Protein AF-A0AAD1RG62-F1 (afdb_monomer)

Foldseek 3Di:
DDDPDDPVVVVVVVVVVVVVVVVVVVVVVVVVLVVVLVVLVVVLVVLVVVCVVPPDPVSVVVNVVSVVVNVVSVVVVVVVVVVVVVVVCVVCVVPCDPVVVVVVVVVVVVPDDQFDAAPVGDTHRDQVVVVVSVLVVVCVVVVVVVPPPDDRDDPVNSVVVVVD

Secondary structure (DSSP, 8-state):
------HHHHHHHHHHHHHHHHHHHHHHHHHHHHHHHHHHHHHHHHHHHHHHHS--HHHHHHHHHHHHHHHHHHHHHHHHHHHHHHHHHHHHHTS--HHHHHHHHHHHHHH----EE-TTS-EE-SHHHHHHHHHHHHHHHTTGGG-TTSPPPPHHHHHHHH--

pLDDT: mean 85.13, std 12.53, range [36.56, 98.25]

Radius of gyration: 34.11 Å; Cα contacts (8 Å, |Δi|>4): 54; chains: 1; bounding box: 95×24×76 Å

Sequence (164 aa):
MSEEVSLRTQWAAHKTVVRGVLIQIGSRKKRKTDEETRRITHELTEVDKLNKSNPSTKLAKKVARLQRDLNALSLQTIERRMRALKSTYYTQGNRAGKLLANKLKAQRLQSKIPYIESPQASKLYNPTDIVNALASFYSNLYNLKNDSSVPQPTHAVIDEFLHQ

Organism: Pelobates cultripes (NCBI:txid61616)

Solvent-accessible surface area (backbone atoms only — not comparable to full-atom values): 9550 Å² total; per-residue (Å²): 135,80,80,84,72,53,68,68,56,53,53,50,51,52,53,50,52,54,50,50,53,52,50,51,54,51,49,54,53,49,52,54,53,51,52,50,50,51,51,48,53,51,52,38,55,53,49,50,53,49,30,71,78,53,77,41,75,68,45,53,53,49,47,55,47,44,52,50,56,51,49,51,55,50,47,55,51,50,54,51,51,52,51,51,50,52,52,50,46,60,75,44,60,86,43,96,31,71,68,55,54,50,49,52,50,50,51,52,58,71,70,50,78,81,59,50,76,46,96,86,74,47,77,37,69,52,68,69,60,44,50,53,52,49,52,53,50,51,35,60,75,68,52,48,85,80,42,91,85,62,86,71,88,48,71,68,60,54,52,53,68,74,71,112

Mean predicted aligned error: 13.22 Å

Structure (mmCIF, N/CA/C/O backbone):
data_AF-A0AAD1RG62-F1
#
_entry.id   AF-A0AAD1RG62-F1
#
loop_
_atom_site.group_PDB
_atom_site.id
_atom_site.type_symbol
_atom_site.label_atom_id
_atom_site.label_alt_id
_atom_site.label_comp_id
_atom_site.label_asym_id
_atom_site.label_entity_id
_atom_site.label_seq_id
_atom_site.pdbx_PDB_ins_code
_atom_site.Cartn_x
_atom_site.Cartn_y
_atom_site.Cartn_z
_atom_site.occupancy
_atom_site.B_iso_or_equiv
_atom_site.auth_seq_id
_atom_site.auth_comp_id
_atom_site.auth_asym_id
_atom_site.auth_atom_id
_atom_site.pdbx_PDB_model_num
ATOM 1 N N . MET A 1 1 ? -33.191 12.445 -43.394 1.00 36.56 1 MET A N 1
ATOM 2 C CA . MET A 1 1 ? -31.770 12.506 -43.792 1.00 36.56 1 MET A CA 1
ATOM 3 C C . MET A 1 1 ? -30.946 12.125 -42.581 1.00 36.56 1 MET A C 1
ATOM 5 O O . MET A 1 1 ? -30.795 12.945 -41.688 1.00 36.56 1 MET A O 1
ATOM 9 N N . SER A 1 2 ? -30.531 10.863 -42.487 1.00 48.25 2 SER A N 1
ATOM 10 C CA . SER A 1 2 ? -29.647 10.419 -41.408 1.00 48.25 2 SER A CA 1
ATOM 11 C C . SER A 1 2 ? -28.224 10.819 -41.773 1.00 48.25 2 SER A C 1
ATOM 13 O O . SER A 1 2 ? -27.715 10.372 -42.796 1.00 48.25 2 SER A O 1
ATOM 15 N N . GLU A 1 3 ? -27.605 11.683 -40.973 1.00 64.88 3 GLU A N 1
ATOM 16 C CA . GLU A 1 3 ? -26.164 11.933 -41.045 1.00 64.88 3 GLU A CA 1
ATOM 17 C C . GLU A 1 3 ? -25.430 10.614 -40.767 1.00 64.88 3 GLU A C 1
ATOM 19 O O . GLU A 1 3 ? -25.539 10.047 -39.677 1.00 64.88 3 GLU A O 1
ATOM 24 N N . GLU A 1 4 ? -24.709 10.090 -41.760 1.00 73.75 4 GLU A N 1
ATOM 25 C CA . GLU A 1 4 ? -23.869 8.906 -41.583 1.00 73.75 4 GLU A CA 1
ATOM 26 C C . GLU A 1 4 ? -22.692 9.242 -40.662 1.00 73.75 4 GLU A C 1
ATOM 28 O O . GLU A 1 4 ? -21.647 9.753 -41.063 1.00 73.75 4 GLU A O 1
ATOM 33 N N . VAL A 1 5 ? -22.861 8.950 -39.375 1.00 81.38 5 VAL A N 1
ATOM 34 C CA . VAL A 1 5 ? -21.791 9.084 -38.388 1.00 81.38 5 VAL A CA 1
ATOM 35 C C . VAL A 1 5 ? -20.739 8.003 -38.646 1.00 81.38 5 VAL A C 1
ATOM 37 O O . VAL A 1 5 ? -21.042 6.813 -38.574 1.00 81.38 5 VAL A O 1
ATOM 40 N N . SER A 1 6 ? -19.485 8.407 -38.878 1.00 90.06 6 SER A N 1
ATOM 41 C CA . SER A 1 6 ? -18.345 7.495 -39.073 1.00 90.06 6 SER A CA 1
ATOM 42 C C . SER A 1 6 ? -18.280 6.395 -38.001 1.00 90.06 6 SER A C 1
ATOM 44 O O . SER A 1 6 ? -18.404 6.675 -36.803 1.00 90.06 6 SER A O 1
ATOM 46 N N . LEU A 1 7 ? -17.988 5.149 -38.404 1.00 91.56 7 LEU A N 1
ATOM 47 C CA . LEU A 1 7 ? -17.845 4.002 -37.492 1.00 91.56 7 LEU A CA 1
ATOM 48 C C . LEU A 1 7 ? -16.860 4.271 -36.342 1.00 91.56 7 LEU A C 1
ATOM 50 O O . LEU A 1 7 ? -17.044 3.779 -35.228 1.00 91.56 7 LEU A O 1
ATOM 54 N N . ARG A 1 8 ? -15.825 5.088 -36.579 1.00 93.31 8 ARG A N 1
ATOM 55 C CA . ARG A 1 8 ? -14.867 5.498 -35.542 1.00 93.31 8 ARG A CA 1
ATOM 56 C C . ARG A 1 8 ? -15.556 6.258 -34.406 1.00 93.31 8 ARG A C 1
ATOM 58 O O . ARG A 1 8 ? -15.259 6.001 -33.238 1.00 93.31 8 ARG A O 1
ATOM 65 N N . THR A 1 9 ? -16.465 7.166 -34.744 1.00 93.12 9 THR A N 1
ATOM 66 C CA . THR A 1 9 ? -17.226 7.972 -33.785 1.00 93.12 9 THR A CA 1
ATOM 67 C C . THR A 1 9 ? -18.235 7.107 -33.040 1.00 93.12 9 THR A C 1
ATOM 69 O O . THR A 1 9 ? -18.305 7.187 -31.815 1.00 93.12 9 THR A O 1
ATOM 72 N N . GLN A 1 10 ? -18.928 6.201 -33.736 1.00 94.31 10 GLN A N 1
ATOM 73 C CA . GLN A 1 10 ? -19.842 5.243 -33.103 1.00 94.31 10 GLN A CA 1
ATOM 74 C C . GLN A 1 10 ? -19.109 4.337 -32.097 1.00 94.31 10 GLN A C 1
ATOM 76 O O . GLN A 1 10 ? -19.545 4.178 -30.956 1.00 94.31 10 GLN A O 1
ATOM 81 N N . TRP A 1 11 ? -17.938 3.809 -32.468 1.00 95.06 11 TRP A N 1
ATOM 82 C CA . TRP A 1 11 ? -17.108 2.990 -31.579 1.00 95.06 11 TRP A CA 1
ATOM 83 C C . TRP A 1 11 ? -16.574 3.774 -30.374 1.00 95.06 11 TRP A C 1
ATOM 85 O O . TRP A 1 11 ? -16.530 3.263 -29.251 1.00 95.06 11 TRP A O 1
ATOM 95 N N . ALA A 1 12 ? -16.161 5.027 -30.580 1.00 96.00 12 ALA A N 1
ATOM 9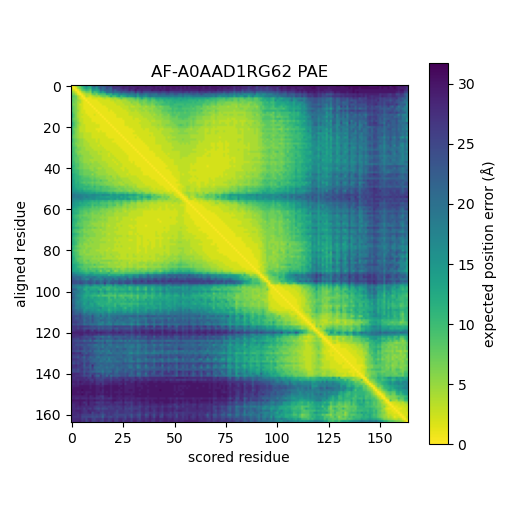6 C CA . ALA A 1 12 ? -15.731 5.902 -29.495 1.00 96.00 12 ALA A CA 1
ATOM 97 C C . ALA A 1 12 ? -16.881 6.205 -28.523 1.00 96.00 12 ALA A C 1
ATOM 99 O O . ALA A 1 12 ? -16.692 6.088 -27.309 1.00 96.00 12 ALA A O 1
ATOM 100 N N . ALA A 1 13 ? -18.070 6.520 -29.042 1.00 96.44 13 ALA A N 1
ATOM 101 C CA . ALA A 1 13 ? -19.273 6.744 -28.248 1.00 96.44 13 ALA A CA 1
ATOM 102 C C . ALA A 1 13 ? -19.638 5.495 -27.433 1.00 96.44 13 ALA A C 1
ATOM 104 O O . ALA A 1 13 ? -19.761 5.578 -26.211 1.00 96.44 13 ALA A O 1
ATOM 105 N N . HIS A 1 14 ? -19.685 4.321 -28.069 1.00 96.25 14 HIS A N 1
ATOM 106 C CA . HIS A 1 14 ? -19.983 3.054 -27.402 1.00 96.25 14 HIS A CA 1
ATOM 107 C C . HIS A 1 14 ? -19.023 2.766 -26.235 1.00 96.25 14 HIS A C 1
ATOM 109 O O . HIS A 1 14 ? -19.459 2.554 -25.102 1.00 96.25 14 HIS A O 1
ATOM 115 N N . LYS A 1 15 ? -17.704 2.844 -26.463 1.00 96.56 15 LYS A N 1
ATOM 116 C CA . LYS A 1 15 ? -16.698 2.659 -25.399 1.00 96.56 15 LYS A CA 1
ATOM 117 C C . LYS A 1 15 ? -16.854 3.663 -24.259 1.00 96.56 15 LYS A C 1
ATOM 119 O O . LYS A 1 15 ? -16.633 3.312 -23.100 1.00 96.56 15 LYS A O 1
ATOM 124 N N . THR A 1 16 ? -17.204 4.907 -24.580 1.00 97.81 16 THR A N 1
ATOM 125 C CA . THR A 1 16 ? -17.380 5.976 -23.589 1.00 97.81 16 THR A CA 1
ATOM 126 C C . THR A 1 16 ? -18.582 5.692 -22.694 1.00 97.81 16 THR A C 1
ATOM 128 O O . THR A 1 16 ? -18.457 5.780 -21.473 1.00 97.81 16 THR A O 1
ATOM 131 N N . VAL A 1 17 ? -19.700 5.250 -23.277 1.00 97.88 17 VAL A N 1
ATOM 1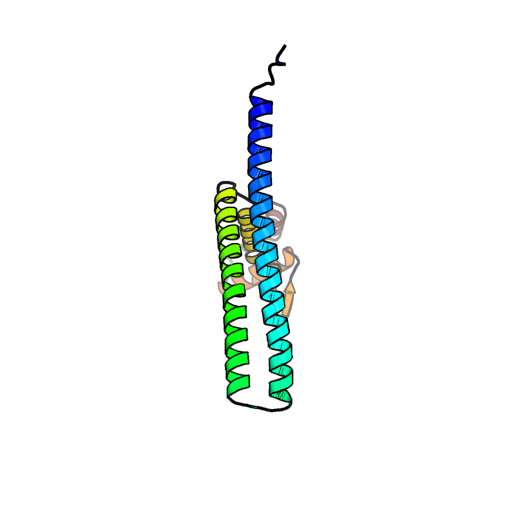32 C CA . VAL A 1 17 ? -20.895 4.818 -22.537 1.00 97.88 17 VAL A CA 1
ATOM 133 C C . VAL A 1 17 ? -20.568 3.637 -21.624 1.00 97.88 17 VAL A C 1
ATOM 135 O O . VAL A 1 17 ? -20.806 3.712 -20.419 1.00 97.88 17 VAL A O 1
ATOM 138 N N . VAL A 1 18 ? -19.939 2.583 -22.155 1.00 98.19 18 VAL A N 1
ATOM 139 C CA . VAL A 1 18 ? -19.544 1.402 -21.365 1.00 98.19 18 VAL A CA 1
ATOM 140 C C . VAL A 1 18 ? -18.630 1.799 -20.203 1.00 98.19 18 VAL A C 1
ATOM 142 O O . VAL A 1 18 ? -18.854 1.393 -19.061 1.00 98.19 18 VAL A O 1
ATOM 145 N N . ARG A 1 19 ? -17.627 2.649 -20.454 1.00 97.56 19 ARG A N 1
ATOM 146 C CA . ARG A 1 19 ? -16.739 3.160 -19.405 1.00 97.56 19 ARG A CA 1
ATOM 147 C C . ARG A 1 19 ? -17.511 3.954 -18.350 1.00 97.56 19 ARG A C 1
ATOM 149 O O . ARG A 1 19 ? -17.247 3.767 -17.165 1.00 97.56 19 ARG A O 1
ATOM 156 N N . GLY A 1 20 ? -18.451 4.805 -18.758 1.00 98.25 20 GLY A N 1
ATOM 157 C CA . GLY A 1 20 ? -19.308 5.571 -17.853 1.00 98.25 20 GLY A CA 1
ATOM 158 C C . GLY A 1 20 ? -20.104 4.667 -16.911 1.00 98.25 20 GLY A C 1
ATOM 159 O O . GLY A 1 20 ? -20.063 4.855 -15.694 1.00 98.25 20 GLY A O 1
ATOM 160 N N . VAL A 1 21 ? -20.727 3.616 -17.451 1.00 98.12 21 VAL A N 1
ATOM 161 C CA . VAL A 1 21 ? -21.466 2.615 -16.663 1.00 98.12 21 VAL A CA 1
ATOM 162 C C . VAL A 1 21 ? -20.544 1.901 -15.669 1.00 98.12 21 VAL A C 1
ATOM 164 O O . VAL A 1 21 ? -20.873 1.791 -14.486 1.00 98.12 21 VAL A O 1
ATOM 167 N N . LEU A 1 22 ? -19.355 1.472 -16.102 1.00 97.62 22 LEU A N 1
ATOM 168 C CA . LEU A 1 22 ? -18.376 0.822 -15.222 1.00 97.62 22 LEU A CA 1
ATOM 169 C C . LEU A 1 22 ? -17.891 1.751 -14.098 1.00 97.62 22 LEU A C 1
ATOM 171 O O . LEU A 1 22 ? -17.791 1.321 -12.945 1.00 97.62 22 LEU A O 1
ATOM 175 N N . ILE A 1 23 ? -17.631 3.026 -14.403 1.00 97.44 23 ILE A N 1
ATOM 176 C CA . ILE A 1 23 ? -17.256 4.041 -13.407 1.00 97.44 23 ILE A CA 1
ATOM 177 C C . ILE A 1 23 ? -18.391 4.240 -12.401 1.00 97.44 23 ILE A C 1
ATOM 179 O O . ILE A 1 23 ? -18.139 4.266 -11.196 1.00 97.44 23 ILE A O 1
ATOM 183 N N . GLN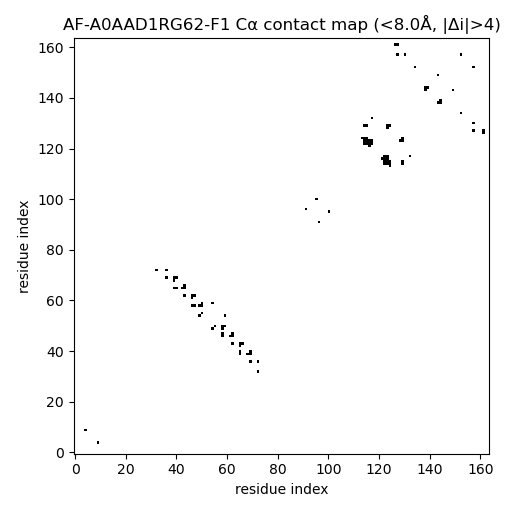 A 1 24 ? -19.638 4.326 -12.864 1.00 98.06 24 GLN A N 1
ATOM 184 C CA . GLN A 1 24 ? -20.806 4.471 -11.999 1.00 98.06 24 GLN A CA 1
ATOM 185 C C . GLN A 1 24 ? -20.959 3.279 -11.047 1.00 98.06 24 GLN A C 1
ATOM 187 O O . GLN A 1 24 ? -21.162 3.476 -9.847 1.00 98.06 24 GLN A O 1
ATOM 192 N N . ILE A 1 25 ? -20.824 2.047 -11.545 1.00 97.75 25 ILE A N 1
ATOM 193 C CA . ILE A 1 25 ? -20.868 0.831 -10.718 1.00 97.75 25 ILE A CA 1
ATOM 194 C C . ILE A 1 25 ? -19.732 0.846 -9.687 1.00 97.75 25 ILE A C 1
ATOM 196 O O . ILE A 1 25 ? -19.964 0.602 -8.500 1.00 97.75 25 ILE A O 1
ATOM 200 N N . GLY A 1 26 ? -18.511 1.175 -10.116 1.00 95.44 26 GLY A N 1
ATOM 201 C CA . GLY A 1 26 ? -17.344 1.273 -9.240 1.00 95.44 26 GLY A CA 1
ATOM 202 C C . GLY A 1 26 ? -17.516 2.321 -8.139 1.00 95.44 26 GLY A C 1
ATOM 203 O O . GLY A 1 26 ? -17.241 2.035 -6.972 1.00 95.44 26 GLY A O 1
ATOM 204 N N . SER A 1 27 ? -18.032 3.499 -8.492 1.00 97.12 27 SER A N 1
ATOM 205 C CA . SER A 1 27 ? -18.326 4.597 -7.566 1.00 97.12 27 SER A CA 1
ATOM 206 C C . SER A 1 27 ? -19.385 4.200 -6.538 1.00 97.12 27 SER A C 1
ATOM 208 O O . SER A 1 27 ? -19.152 4.320 -5.336 1.00 97.12 27 SER A O 1
ATOM 210 N N . ARG A 1 28 ? -20.505 3.609 -6.982 1.00 97.19 28 ARG A N 1
ATOM 211 C CA . ARG A 1 28 ? -21.557 3.094 -6.088 1.00 97.19 28 ARG A CA 1
ATOM 212 C C . ARG A 1 28 ? -21.013 2.049 -5.115 1.00 97.19 28 ARG A C 1
ATOM 214 O O . ARG A 1 28 ? -21.299 2.116 -3.922 1.00 97.19 28 ARG A O 1
ATOM 221 N N . LYS A 1 29 ? -20.200 1.106 -5.604 1.00 95.12 29 LYS A N 1
ATOM 222 C CA . LYS A 1 29 ? -19.582 0.069 -4.766 1.00 95.12 29 LYS A CA 1
ATOM 223 C C . LYS A 1 29 ? -18.622 0.666 -3.741 1.00 95.12 29 LYS A C 1
ATOM 225 O O . LYS A 1 29 ? -18.657 0.242 -2.593 1.00 95.12 29 LYS A O 1
ATOM 230 N N . LYS A 1 30 ? -17.797 1.640 -4.142 1.00 94.06 30 LYS A N 1
ATOM 231 C CA . LYS A 1 30 ? -16.891 2.360 -3.237 1.00 94.06 30 LYS A CA 1
ATOM 232 C C . LYS A 1 30 ? -17.667 3.116 -2.160 1.00 94.06 30 LYS A C 1
ATOM 234 O O . LYS A 1 30 ? -17.377 2.953 -0.984 1.00 94.06 30 LYS A O 1
ATOM 239 N N . ARG A 1 31 ? -18.693 3.875 -2.549 1.00 96.50 31 ARG A N 1
ATOM 240 C CA . ARG A 1 31 ? -19.526 4.614 -1.599 1.00 96.50 31 ARG A CA 1
ATOM 241 C C . ARG A 1 31 ? -20.150 3.679 -0.562 1.00 96.50 31 ARG A C 1
ATOM 243 O O . ARG A 1 31 ? -20.024 3.940 0.624 1.00 96.50 31 ARG A O 1
ATOM 250 N N . LYS A 1 32 ? -20.714 2.547 -1.000 1.00 95.62 32 LYS A N 1
ATOM 251 C CA . LYS A 1 32 ? -21.293 1.540 -0.099 1.00 95.62 32 LYS A CA 1
ATOM 252 C C . LYS A 1 32 ? -20.263 0.957 0.880 1.00 95.62 32 LYS A C 1
ATOM 254 O O . LYS A 1 32 ? -20.575 0.785 2.051 1.00 95.62 32 LYS A O 1
ATOM 259 N N . THR A 1 33 ? -19.045 0.647 0.423 1.00 93.44 33 THR A N 1
ATOM 260 C CA . THR A 1 33 ? -17.987 0.144 1.320 1.00 93.44 33 THR A CA 1
ATOM 261 C C . THR A 1 33 ? -17.501 1.209 2.299 1.00 93.44 33 THR A C 1
ATOM 263 O O . THR A 1 33 ? -17.229 0.890 3.454 1.00 93.44 33 THR A O 1
ATOM 266 N N . ASP A 1 34 ? -17.416 2.464 1.859 1.00 95.00 34 ASP A N 1
ATOM 267 C CA . ASP A 1 34 ? -16.976 3.584 2.694 1.00 95.00 34 ASP A CA 1
ATOM 268 C C . ASP A 1 34 ? -18.035 3.917 3.762 1.00 95.00 34 ASP A C 1
ATOM 270 O O . ASP A 1 34 ? -17.691 4.124 4.924 1.00 95.00 34 ASP A O 1
ATOM 274 N N . GLU A 1 35 ? -19.322 3.908 3.397 1.00 96.62 35 GLU A N 1
ATOM 275 C CA . GLU A 1 35 ? -20.458 4.049 4.322 1.00 96.62 35 GLU A CA 1
ATOM 276 C C . GLU A 1 35 ? -20.469 2.935 5.376 1.00 96.62 35 GLU A C 1
ATOM 278 O O . GLU A 1 35 ? -20.570 3.221 6.568 1.00 96.62 35 GLU A O 1
ATOM 283 N N . GLU A 1 36 ? -20.294 1.677 4.960 1.00 95.56 36 GLU A N 1
ATOM 284 C CA . GLU A 1 36 ? -20.241 0.534 5.877 1.00 95.56 36 GLU A CA 1
ATOM 285 C C . GLU A 1 36 ? -19.054 0.629 6.842 1.00 95.56 36 GLU A C 1
ATOM 287 O O . GLU A 1 36 ? -19.207 0.442 8.048 1.00 95.56 36 GLU A O 1
ATOM 292 N N . THR A 1 37 ? -17.876 0.992 6.325 1.00 95.62 37 THR A N 1
ATOM 293 C CA . THR A 1 37 ? -16.675 1.178 7.147 1.00 95.62 37 THR A CA 1
ATOM 294 C C . THR A 1 37 ? -16.909 2.270 8.185 1.00 95.62 37 THR A C 1
ATOM 296 O O . THR A 1 37 ? -16.648 2.052 9.363 1.00 95.62 37 THR A O 1
ATOM 299 N N . ARG A 1 38 ? -17.467 3.419 7.775 1.00 96.62 38 ARG A N 1
ATOM 300 C CA . ARG A 1 38 ? -17.806 4.523 8.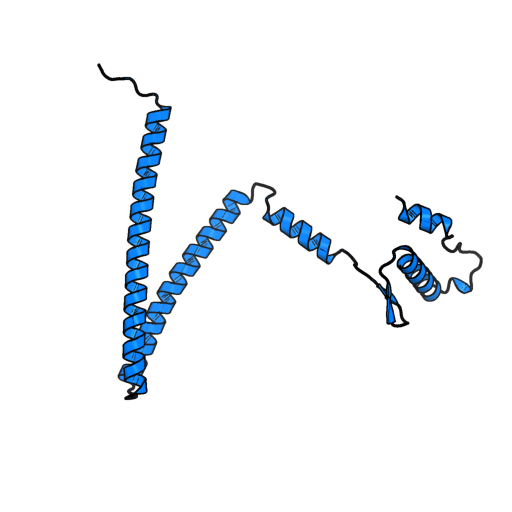686 1.00 96.62 38 ARG A CA 1
ATOM 301 C C . ARG A 1 38 ? -18.786 4.080 9.766 1.00 96.62 38 ARG A C 1
ATOM 303 O O . ARG A 1 38 ? -18.556 4.368 10.939 1.00 96.62 38 ARG A O 1
ATOM 310 N N . ARG A 1 39 ? -19.834 3.343 9.388 1.00 97.25 39 ARG A N 1
ATOM 311 C CA . ARG A 1 39 ? -20.831 2.810 10.322 1.00 97.25 39 ARG A CA 1
ATOM 312 C C . ARG A 1 39 ? -20.186 1.917 11.380 1.00 97.25 39 ARG A C 1
ATOM 314 O O . ARG A 1 39 ? -20.367 2.175 12.566 1.00 97.25 39 ARG A O 1
ATOM 321 N N . ILE A 1 40 ? -19.399 0.924 10.962 1.00 95.94 40 ILE A N 1
ATOM 322 C CA . ILE A 1 40 ? -18.715 -0.003 11.877 1.00 95.94 40 ILE A CA 1
ATOM 323 C C . ILE A 1 40 ? -17.711 0.747 12.754 1.00 95.94 40 ILE A C 1
ATOM 325 O O . ILE A 1 40 ? -17.654 0.492 13.953 1.00 95.94 40 ILE A O 1
ATOM 329 N N . THR A 1 41 ? -16.943 1.693 12.201 1.00 95.94 41 THR A N 1
ATOM 330 C CA . THR A 1 41 ? -15.988 2.482 12.997 1.00 95.94 41 THR A CA 1
ATOM 331 C C . THR A 1 41 ? -16.687 3.323 14.055 1.00 95.94 41 THR A C 1
ATOM 333 O O . THR A 1 41 ? -16.231 3.351 15.193 1.00 95.94 41 THR A O 1
ATOM 336 N N . HIS A 1 42 ? -17.810 3.955 13.710 1.00 97.00 42 HIS A N 1
ATOM 337 C CA . HIS A 1 42 ? -18.591 4.740 14.657 1.00 97.00 42 HIS A CA 1
ATOM 338 C C . HIS A 1 42 ? -19.170 3.843 15.756 1.00 97.00 42 HIS A C 1
ATOM 340 O O . HIS A 1 42 ? -19.005 4.119 16.942 1.00 97.00 42 HIS A O 1
ATOM 346 N N . GLU A 1 43 ? -19.790 2.720 15.384 1.00 96.00 43 GLU A N 1
ATOM 347 C CA . GLU A 1 43 ? -20.311 1.761 16.359 1.00 96.00 43 GLU A CA 1
ATOM 348 C C . GLU A 1 43 ? -19.203 1.223 17.274 1.00 96.00 43 GLU A C 1
ATOM 350 O O . GLU A 1 43 ? -19.394 1.132 18.485 1.00 96.00 43 GLU A O 1
ATOM 355 N N . LEU A 1 44 ? -18.023 0.929 16.724 1.00 95.88 44 LEU A N 1
ATOM 356 C CA . LEU A 1 44 ? -16.866 0.491 17.495 1.00 95.88 44 LEU A CA 1
ATOM 357 C C . LEU A 1 44 ? -16.432 1.561 18.499 1.00 95.88 44 LEU A C 1
ATOM 359 O O . LEU A 1 44 ? -16.196 1.221 19.653 1.00 95.88 44 LEU A O 1
ATOM 363 N N . THR A 1 45 ? -16.371 2.836 18.100 1.00 95.69 45 THR A N 1
ATOM 364 C CA . THR A 1 45 ? -16.003 3.921 19.021 1.00 95.69 45 THR A CA 1
ATOM 365 C C . THR A 1 45 ? -16.996 4.081 20.168 1.00 95.69 45 THR A C 1
ATOM 367 O O . THR A 1 45 ? -16.578 4.279 21.305 1.00 95.69 45 THR A O 1
ATOM 370 N N . GLU A 1 46 ? -18.295 3.941 19.906 1.00 95.06 46 GLU A N 1
ATOM 371 C CA . GLU A 1 46 ? -19.328 4.062 20.938 1.00 95.06 46 GLU A CA 1
ATOM 372 C C . GLU A 1 46 ? -19.317 2.863 21.893 1.00 95.06 46 GLU A C 1
ATOM 374 O O . GLU A 1 46 ? -19.332 3.029 23.113 1.00 95.06 46 GLU A O 1
ATOM 379 N N . VAL A 1 47 ? -19.211 1.642 21.360 1.00 93.94 47 VAL A N 1
ATOM 380 C CA . VAL A 1 47 ? -19.135 0.425 22.183 1.00 93.94 47 VAL A CA 1
ATOM 381 C C . VAL A 1 47 ? -17.841 0.394 23.001 1.00 93.94 47 VAL A C 1
ATOM 383 O O . VAL A 1 47 ? -17.869 -0.041 24.150 1.00 93.94 47 VAL A O 1
ATOM 386 N N . ASP A 1 48 ? -16.722 0.879 22.460 1.00 92.12 48 ASP A N 1
ATOM 387 C CA . ASP A 1 48 ? -15.447 0.942 23.179 1.00 92.12 48 ASP A CA 1
ATOM 388 C C . ASP A 1 48 ? -15.484 1.961 24.331 1.00 92.12 48 ASP A C 1
ATOM 390 O O . ASP A 1 48 ? -15.004 1.665 25.426 1.00 92.12 48 ASP A O 1
ATOM 394 N N . LYS A 1 49 ? -16.135 3.121 24.146 1.00 93.94 49 LYS A N 1
ATOM 395 C CA . LYS A 1 49 ? -16.407 4.073 25.241 1.00 93.94 49 LYS A CA 1
ATOM 396 C C . LYS A 1 49 ? -17.253 3.432 26.341 1.00 93.94 49 LYS A C 1
ATOM 398 O O . LYS A 1 49 ? -16.877 3.487 27.508 1.00 93.94 49 LYS A O 1
ATOM 403 N N . LEU A 1 50 ? -18.357 2.777 25.972 1.00 92.12 50 LEU A N 1
ATOM 404 C CA . LEU A 1 50 ? -19.239 2.104 26.930 1.00 92.12 50 LEU A CA 1
ATOM 405 C C . LEU A 1 50 ? -18.514 0.988 27.691 1.00 92.12 50 LEU A C 1
ATOM 407 O O . LEU A 1 50 ? -18.695 0.857 28.896 1.00 92.12 50 LEU A O 1
ATOM 411 N N . ASN A 1 51 ? -17.665 0.216 27.009 1.00 90.56 51 ASN A N 1
ATOM 412 C CA . ASN A 1 51 ? -16.887 -0.854 27.627 1.00 90.56 51 ASN A CA 1
ATOM 413 C C . ASN A 1 51 ? -15.794 -0.326 28.572 1.00 90.56 51 ASN A C 1
ATOM 415 O O . ASN A 1 51 ? -15.482 -0.984 29.559 1.00 90.56 51 ASN A O 1
ATOM 419 N N . LYS A 1 52 ? -15.225 0.855 28.295 1.00 89.38 52 LYS A N 1
ATOM 420 C CA . LYS A 1 52 ? -14.280 1.536 29.197 1.00 89.38 52 LYS A CA 1
ATOM 421 C C . LYS A 1 52 ? -14.960 2.038 30.469 1.00 89.38 52 LYS A C 1
ATOM 423 O O . LYS A 1 52 ? -14.374 1.935 31.540 1.00 89.38 52 LYS A O 1
ATOM 428 N N . SER A 1 53 ? -16.179 2.566 30.356 1.00 91.69 53 SER A N 1
ATOM 429 C CA . SER A 1 53 ? -16.946 3.053 31.509 1.00 91.69 53 SER A CA 1
ATOM 430 C C . SER A 1 53 ? -17.576 1.925 32.330 1.00 91.69 53 SER A C 1
ATOM 432 O O . SER A 1 53 ? -17.622 2.020 33.551 1.00 91.69 53 SER A O 1
ATOM 434 N N . ASN A 1 54 ? -18.066 0.866 31.681 1.00 90.31 54 ASN A N 1
ATOM 435 C CA . ASN A 1 54 ? -18.657 -0.296 32.340 1.00 90.31 54 ASN A CA 1
ATOM 436 C C . ASN A 1 54 ? -18.194 -1.595 31.654 1.00 90.31 54 ASN A C 1
ATOM 438 O O . ASN A 1 54 ? -18.811 -2.036 30.674 1.00 90.31 54 ASN A O 1
ATOM 442 N N . PRO A 1 55 ? -17.103 -2.214 32.133 1.00 87.50 55 PRO A N 1
ATOM 443 C CA . PRO A 1 55 ? -16.557 -3.408 31.510 1.00 87.50 55 PRO A CA 1
ATOM 444 C C . PRO A 1 55 ? -17.526 -4.588 31.644 1.00 87.50 55 PRO A C 1
ATOM 446 O O . PRO A 1 55 ? -17.867 -5.033 32.738 1.00 87.50 55 PRO A O 1
ATOM 449 N N . SER A 1 56 ? -17.951 -5.135 30.502 1.00 92.25 56 SER A N 1
ATOM 450 C CA . SER A 1 56 ? -18.851 -6.290 30.441 1.00 92.25 56 SER A CA 1
ATOM 451 C C . SER A 1 56 ? -18.393 -7.285 29.385 1.00 92.25 56 SER A C 1
ATOM 453 O O . SER A 1 56 ? -18.061 -6.916 28.257 1.00 92.25 56 SER A O 1
ATOM 455 N N . THR A 1 57 ? -18.475 -8.581 29.690 1.00 91.06 57 THR A N 1
ATOM 456 C CA . THR A 1 57 ? -18.143 -9.656 28.740 1.00 91.06 57 THR A CA 1
ATOM 457 C C . THR A 1 57 ? -18.964 -9.567 27.448 1.00 91.06 57 THR A C 1
ATOM 459 O O . THR A 1 57 ? -18.472 -9.920 26.375 1.00 91.06 57 THR A O 1
ATOM 462 N N . LYS A 1 58 ? -20.211 -9.077 27.514 1.00 91.88 58 LYS A N 1
ATOM 463 C CA . LYS A 1 58 ? -21.058 -8.871 26.326 1.00 91.88 58 LYS A CA 1
ATOM 464 C C . LYS A 1 58 ? -20.525 -7.73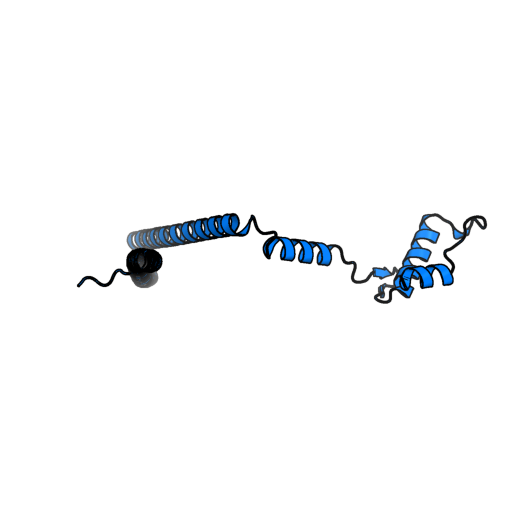9 25.441 1.00 91.88 58 LYS A C 1
ATOM 466 O O . LYS A 1 58 ? -20.461 -7.908 24.223 1.00 91.88 58 LYS A O 1
ATOM 471 N N . LEU A 1 59 ? -20.107 -6.624 26.044 1.00 91.38 59 LEU A N 1
ATOM 472 C CA . LEU A 1 59 ? -19.535 -5.479 25.329 1.00 91.38 59 LEU A CA 1
ATOM 473 C C . LEU A 1 59 ? -18.184 -5.841 24.705 1.00 91.38 59 LEU A C 1
ATOM 475 O O . LEU A 1 59 ? -17.998 -5.623 23.512 1.00 91.38 59 LEU A O 1
ATOM 479 N N . ALA A 1 60 ? -17.302 -6.516 25.445 1.00 91.44 60 ALA A N 1
ATOM 480 C CA . ALA A 1 60 ? -16.022 -6.998 24.923 1.00 91.44 60 ALA A CA 1
ATOM 481 C C . ALA A 1 60 ? -16.191 -7.936 23.709 1.00 91.44 60 ALA A C 1
ATOM 483 O O . ALA A 1 60 ? -15.507 -7.785 22.695 1.00 91.44 60 ALA A O 1
ATOM 484 N N . LYS A 1 61 ? -17.159 -8.866 23.755 1.00 94.38 61 LYS A N 1
ATOM 485 C CA . LYS A 1 61 ? -17.497 -9.722 22.602 1.00 94.38 61 LYS A CA 1
ATOM 486 C C . LYS A 1 61 ? -17.987 -8.909 21.399 1.00 94.38 61 LYS A C 1
ATOM 488 O O . LYS A 1 61 ? -17.651 -9.250 20.263 1.00 94.38 61 LYS A O 1
ATOM 493 N N . LYS A 1 62 ? -18.761 -7.844 21.636 1.00 93.75 62 LYS A N 1
ATOM 494 C CA . LYS A 1 62 ? -19.252 -6.945 20.584 1.00 93.75 62 LYS A CA 1
ATOM 495 C C . LYS A 1 62 ? -18.112 -6.146 19.943 1.00 93.75 62 LYS A C 1
ATOM 497 O O . LYS A 1 62 ? -18.034 -6.118 18.718 1.00 93.75 62 LYS A O 1
ATOM 502 N N . VAL A 1 63 ? -17.190 -5.598 20.738 1.00 94.44 63 VAL A N 1
ATOM 503 C CA . VAL A 1 63 ? -15.964 -4.931 20.255 1.00 94.44 63 VAL A CA 1
ATOM 504 C C . VAL A 1 63 ? -15.154 -5.872 19.365 1.00 94.44 63 VAL A C 1
ATOM 506 O O . VAL A 1 63 ? -14.847 -5.531 18.224 1.00 94.44 63 VAL A O 1
ATOM 509 N N . ALA A 1 64 ? -14.880 -7.092 19.837 1.00 95.38 64 ALA A N 1
ATOM 510 C CA . ALA A 1 64 ? -14.119 -8.078 19.072 1.00 95.38 64 ALA A CA 1
ATOM 511 C C . ALA A 1 64 ? -14.805 -8.452 17.746 1.00 95.38 64 ALA A C 1
ATOM 513 O O . ALA A 1 64 ? -14.133 -8.692 16.745 1.00 95.38 64 ALA A O 1
ATOM 514 N N . ARG A 1 65 ? -16.144 -8.494 17.713 1.00 96.56 65 ARG A N 1
ATOM 515 C CA . ARG A 1 65 ? -16.901 -8.718 16.474 1.00 96.56 65 ARG A CA 1
ATOM 516 C C . ARG A 1 65 ? -16.729 -7.560 15.491 1.00 96.56 65 ARG A C 1
ATOM 518 O O . ARG A 1 65 ? -16.340 -7.810 14.358 1.00 96.56 65 ARG A O 1
ATOM 525 N N . LEU A 1 66 ? -16.939 -6.323 15.936 1.00 95.94 66 LEU A N 1
ATOM 526 C CA . LEU A 1 66 ? -16.802 -5.130 15.093 1.00 95.94 66 LEU A CA 1
ATOM 527 C C . LEU A 1 66 ? -15.376 -4.975 14.542 1.00 95.94 66 LEU A C 1
ATOM 529 O O . LEU A 1 66 ? -15.195 -4.633 13.376 1.00 95.94 66 LEU A O 1
ATOM 533 N N . GLN A 1 67 ? -14.356 -5.298 15.342 1.00 96.06 67 GLN A N 1
ATOM 534 C CA . GLN A 1 67 ? -12.964 -5.334 14.886 1.00 96.06 67 GLN A CA 1
ATOM 535 C C . GLN A 1 67 ? -12.733 -6.395 13.803 1.00 96.06 67 GLN A C 1
ATOM 537 O O . GLN A 1 67 ? -12.051 -6.121 12.817 1.00 96.06 67 GLN A O 1
ATOM 542 N N . ARG A 1 68 ? -13.310 -7.598 13.946 1.00 97.25 68 ARG A N 1
ATOM 543 C CA . ARG A 1 68 ? -13.237 -8.635 12.902 1.00 97.25 68 ARG A CA 1
ATOM 544 C C . ARG A 1 68 ? -13.909 -8.184 11.610 1.00 97.25 68 ARG A C 1
ATOM 546 O O . ARG A 1 68 ? -13.321 -8.357 10.546 1.00 97.25 68 ARG A O 1
ATOM 553 N N . ASP A 1 69 ? -15.088 -7.578 11.704 1.00 95.75 69 ASP A N 1
ATOM 554 C CA . ASP A 1 69 ? -15.832 -7.093 10.539 1.00 95.75 69 ASP A CA 1
ATOM 555 C C . ASP A 1 69 ? -15.049 -5.981 9.809 1.00 95.75 69 ASP A C 1
ATOM 557 O O . ASP A 1 69 ? -14.921 -5.999 8.582 1.00 95.75 69 ASP A O 1
ATOM 561 N N . LEU A 1 70 ? -14.412 -5.070 10.555 1.00 96.12 70 LEU A N 1
ATOM 562 C CA . LEU A 1 70 ? -13.526 -4.041 10.001 1.00 96.12 70 LEU A CA 1
ATOM 563 C C . LEU A 1 70 ? -12.284 -4.650 9.332 1.00 96.12 70 LEU A C 1
ATOM 565 O O . LEU A 1 70 ? -11.920 -4.265 8.218 1.00 96.12 70 LEU A O 1
ATOM 569 N N . ASN A 1 71 ? -11.654 -5.637 9.972 1.00 96.62 71 ASN A N 1
ATOM 570 C CA . ASN A 1 71 ? -10.508 -6.346 9.405 1.00 96.62 71 ASN A CA 1
ATOM 571 C C . ASN A 1 71 ? -10.875 -7.074 8.105 1.00 96.62 71 ASN A C 1
ATOM 573 O O . ASN A 1 71 ? -10.095 -7.042 7.155 1.00 96.62 71 ASN A O 1
ATOM 577 N N . ALA A 1 72 ? -12.069 -7.665 8.019 1.00 96.25 72 ALA A N 1
ATOM 578 C CA . ALA A 1 72 ? -12.555 -8.304 6.799 1.00 96.25 72 ALA A CA 1
ATOM 579 C C . ALA A 1 72 ? -12.705 -7.298 5.639 1.00 96.25 72 ALA A C 1
ATOM 581 O O . ALA A 1 72 ? -12.283 -7.579 4.513 1.00 96.25 72 ALA A O 1
ATOM 582 N N . LEU A 1 73 ? -13.227 -6.093 5.902 1.00 94.62 73 LEU A N 1
ATOM 583 C CA . LEU A 1 73 ? -13.299 -5.014 4.902 1.00 94.62 73 LEU A CA 1
ATOM 584 C C . LEU A 1 73 ? -11.908 -4.522 4.468 1.00 94.62 73 LEU A C 1
ATOM 586 O O . LEU A 1 73 ? -11.666 -4.263 3.281 1.00 94.62 73 LEU A O 1
ATOM 590 N N . SER A 1 74 ? -10.975 -4.421 5.417 1.00 94.50 74 SER A N 1
ATOM 591 C CA . SER A 1 74 ? -9.579 -4.071 5.136 1.00 94.50 74 SER A CA 1
ATOM 592 C C . SER A 1 74 ? -8.914 -5.122 4.243 1.00 94.50 74 SER A C 1
ATOM 594 O O . SER A 1 74 ? -8.324 -4.776 3.215 1.00 94.50 74 SER A O 1
ATOM 596 N N . LEU A 1 75 ? -9.104 -6.408 4.551 1.00 96.81 75 LEU A N 1
ATOM 597 C CA . LEU A 1 75 ? -8.590 -7.522 3.758 1.00 96.81 75 LEU A CA 1
ATOM 598 C C . LEU A 1 75 ? -9.110 -7.472 2.318 1.00 96.81 75 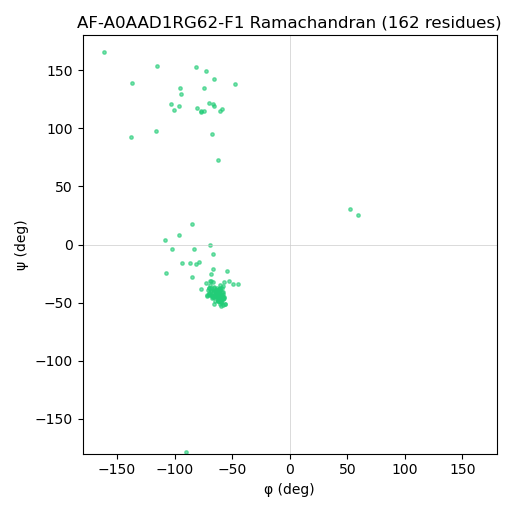LEU A C 1
ATOM 600 O O . LEU A 1 75 ? -8.318 -7.512 1.377 1.00 96.81 75 LEU A O 1
ATOM 604 N N . GLN A 1 76 ? -10.413 -7.256 2.124 1.00 94.50 76 GLN A N 1
ATOM 605 C CA . GLN A 1 76 ? -10.999 -7.109 0.788 1.00 94.50 76 GLN A CA 1
ATOM 606 C C . GLN A 1 76 ? -10.358 -5.955 -0.010 1.00 94.50 76 GLN A C 1
ATOM 608 O O . GLN A 1 76 ? -10.185 -6.028 -1.235 1.00 94.50 76 GLN A O 1
ATOM 613 N N . THR A 1 77 ? -10.002 -4.864 0.671 1.00 93.31 77 THR A N 1
ATOM 614 C CA . THR A 1 77 ? -9.316 -3.718 0.061 1.00 93.31 77 THR A CA 1
ATOM 615 C C . THR A 1 77 ? -7.879 -4.067 -0.316 1.00 93.31 77 THR A C 1
ATOM 617 O O . THR A 1 77 ? -7.444 -3.732 -1.423 1.00 93.31 77 THR A O 1
ATOM 620 N N . ILE A 1 78 ? -7.159 -4.771 0.558 1.00 96.81 78 ILE A N 1
ATOM 621 C CA . ILE A 1 78 ? -5.802 -5.268 0.309 1.00 96.81 78 ILE A CA 1
ATOM 622 C C . ILE A 1 78 ? -5.799 -6.201 -0.905 1.00 96.81 78 ILE A C 1
ATOM 624 O O . ILE A 1 78 ? -5.049 -5.962 -1.849 1.00 96.81 78 ILE A O 1
ATOM 628 N N . GLU A 1 79 ? -6.698 -7.181 -0.961 1.00 96.94 79 GLU A N 1
ATOM 629 C CA . GLU A 1 79 ? -6.836 -8.099 -2.097 1.00 96.94 79 GLU A CA 1
ATOM 630 C C . GLU A 1 79 ? -7.122 -7.367 -3.412 1.00 96.94 79 GLU A C 1
ATOM 632 O O . GLU A 1 79 ? -6.585 -7.709 -4.471 1.00 96.94 79 GLU A O 1
ATOM 637 N N . ARG A 1 80 ? -7.981 -6.339 -3.383 1.00 93.75 80 ARG A N 1
ATOM 638 C CA . ARG A 1 80 ? -8.259 -5.512 -4.566 1.00 93.75 80 ARG A CA 1
ATOM 639 C C . ARG A 1 80 ? -7.000 -4.780 -5.030 1.00 93.75 80 ARG A C 1
ATOM 641 O O . ARG A 1 80 ? -6.726 -4.759 -6.229 1.00 93.75 80 ARG A O 1
ATOM 648 N N . ARG A 1 81 ? -6.235 -4.198 -4.102 1.00 96.06 81 ARG A N 1
ATOM 649 C CA . ARG A 1 81 ? -4.968 -3.512 -4.402 1.00 96.06 81 ARG A CA 1
ATOM 650 C C . ARG A 1 81 ? -3.922 -4.482 -4.946 1.00 96.06 81 ARG A C 1
ATOM 652 O O . ARG A 1 81 ? -3.291 -4.165 -5.947 1.00 96.06 81 ARG A O 1
ATOM 659 N N . MET A 1 82 ? -3.800 -5.676 -4.368 1.00 97.19 82 MET A N 1
ATOM 660 C CA . MET A 1 82 ? -2.910 -6.731 -4.863 1.00 97.19 82 MET A CA 1
ATOM 661 C C . MET A 1 82 ? -3.262 -7.146 -6.295 1.00 97.19 82 MET A C 1
ATOM 663 O O . MET A 1 82 ? -2.383 -7.232 -7.149 1.00 97.19 82 MET A O 1
ATOM 667 N N . ARG A 1 83 ? -4.552 -7.332 -6.601 1.00 95.81 83 ARG A N 1
ATOM 668 C CA . ARG A 1 83 ? -5.005 -7.624 -7.971 1.00 95.81 83 ARG A CA 1
ATOM 669 C C . ARG A 1 83 ? -4.698 -6.490 -8.944 1.00 95.81 83 ARG A C 1
ATOM 671 O O . ARG A 1 83 ? -4.228 -6.756 -10.047 1.00 95.81 83 ARG A O 1
ATOM 678 N N . ALA A 1 84 ? -4.924 -5.240 -8.543 1.00 92.56 84 ALA A N 1
ATOM 679 C CA . ALA A 1 84 ? -4.586 -4.078 -9.363 1.00 92.56 84 ALA A CA 1
ATOM 680 C C . ALA A 1 84 ? -3.072 -3.981 -9.620 1.00 92.56 84 ALA A C 1
ATOM 682 O O . ALA A 1 84 ? -2.655 -3.729 -10.751 1.00 92.56 84 ALA A O 1
ATOM 683 N N . LEU A 1 85 ? -2.251 -4.252 -8.602 1.00 91.56 85 LEU A N 1
ATOM 684 C CA . LEU A 1 85 ? -0.796 -4.310 -8.722 1.00 91.56 85 LEU A CA 1
ATOM 685 C C . LEU A 1 85 ? -0.364 -5.408 -9.700 1.00 91.56 85 LEU A C 1
ATOM 687 O O . LEU A 1 85 ? 0.410 -5.135 -10.611 1.00 91.56 85 LEU A O 1
ATOM 691 N N . LYS A 1 86 ? -0.922 -6.618 -9.573 1.00 91.38 86 LYS A N 1
ATOM 692 C CA . LYS A 1 86 ? -0.663 -7.743 -10.483 1.00 91.38 86 LYS A CA 1
ATOM 693 C C . LYS A 1 86 ? -1.072 -7.417 -11.923 1.00 91.38 86 LYS A C 1
ATOM 695 O O . LYS A 1 86 ? -0.307 -7.660 -12.850 1.00 91.38 86 LYS A O 1
ATOM 700 N N . SER A 1 87 ? -2.239 -6.804 -12.120 1.00 90.00 87 SER A N 1
ATOM 701 C CA . SER A 1 87 ? -2.681 -6.342 -13.443 1.00 90.00 87 SER A CA 1
ATOM 702 C C . SER A 1 87 ? -1.727 -5.303 -14.031 1.00 90.00 87 SER A C 1
ATOM 704 O O . SER A 1 87 ? -1.383 -5.392 -15.205 1.00 90.00 87 SER A O 1
ATOM 706 N N . THR A 1 88 ? -1.287 -4.340 -13.222 1.00 85.81 88 THR A N 1
ATOM 707 C CA . THR A 1 88 ? -0.330 -3.306 -13.638 1.00 85.81 88 THR A CA 1
ATOM 708 C C . THR A 1 88 ? 1.020 -3.922 -13.998 1.00 85.81 88 THR A C 1
ATOM 710 O O . THR A 1 88 ? 1.625 -3.546 -14.995 1.00 85.81 88 THR A O 1
ATOM 713 N N . TYR A 1 89 ? 1.467 -4.913 -13.226 1.00 83.75 89 TYR A N 1
ATOM 714 C CA . TYR A 1 89 ? 2.692 -5.652 -13.497 1.00 83.75 89 TYR A CA 1
ATOM 715 C C . TYR A 1 89 ? 2.641 -6.363 -14.854 1.00 83.75 89 TYR A C 1
ATOM 717 O O . TYR A 1 89 ? 3.570 -6.211 -15.637 1.00 83.75 89 TYR A O 1
ATOM 725 N N . TYR A 1 90 ? 1.555 -7.066 -15.192 1.00 84.56 90 TYR A N 1
ATOM 726 C CA . TYR A 1 90 ? 1.461 -7.750 -16.490 1.00 84.56 90 TYR A CA 1
ATOM 727 C C . TYR A 1 90 ? 1.310 -6.800 -17.677 1.00 84.56 90 TYR A C 1
ATOM 729 O O . TYR A 1 90 ? 1.917 -7.034 -18.718 1.00 84.56 90 TYR A O 1
ATOM 737 N N . THR A 1 91 ? 0.537 -5.718 -17.542 1.00 83.38 91 THR A N 1
ATOM 738 C CA . THR A 1 91 ? 0.381 -4.749 -18.642 1.00 83.38 91 THR A CA 1
ATOM 739 C C . THR A 1 91 ? 1.673 -3.986 -18.919 1.00 83.38 91 THR A C 1
ATOM 741 O O . THR A 1 91 ? 1.944 -3.629 -20.064 1.00 83.38 91 THR A O 1
ATOM 744 N N . GLN A 1 92 ? 2.487 -3.747 -17.888 1.00 76.12 92 GLN A N 1
ATOM 745 C CA . GLN A 1 92 ? 3.762 -3.039 -18.007 1.00 76.12 92 GLN A CA 1
ATOM 746 C C . GLN A 1 92 ? 4.965 -3.972 -18.196 1.00 76.12 92 GLN A C 1
ATOM 748 O O . GLN A 1 92 ? 6.017 -3.498 -18.610 1.00 76.12 92 GLN A O 1
ATOM 753 N N . GLY A 1 93 ? 4.825 -5.272 -17.924 1.00 67.25 93 GLY A N 1
ATOM 754 C CA . GLY A 1 93 ? 5.924 -6.241 -17.898 1.00 67.25 93 GLY A CA 1
ATOM 755 C C . GLY A 1 93 ? 6.550 -6.535 -19.260 1.00 67.25 93 GLY A C 1
ATOM 756 O O . GLY A 1 93 ? 7.727 -6.865 -19.318 1.00 67.25 93 GLY A O 1
ATOM 757 N N . ASN A 1 94 ? 5.800 -6.350 -20.353 1.00 64.56 94 ASN A N 1
ATOM 758 C CA . ASN A 1 94 ? 6.317 -6.531 -21.715 1.00 64.56 94 ASN A CA 1
ATOM 759 C C . ASN A 1 94 ? 7.059 -5.291 -22.255 1.00 64.56 94 ASN A C 1
ATOM 761 O O . ASN A 1 94 ? 7.606 -5.307 -23.353 1.00 64.56 94 ASN A O 1
ATOM 765 N N . ARG A 1 95 ? 7.082 -4.190 -21.493 1.00 65.38 95 ARG A N 1
ATOM 766 C CA . ARG A 1 95 ? 8.020 -3.087 -21.714 1.00 65.38 95 ARG A CA 1
ATOM 767 C C . ARG A 1 95 ? 9.201 -3.348 -20.784 1.00 65.38 95 ARG A C 1
ATOM 769 O O . ARG A 1 95 ? 8.974 -3.623 -19.608 1.00 65.38 95 ARG A O 1
ATOM 776 N N . ALA A 1 96 ? 10.441 -3.208 -21.256 1.00 61.84 96 ALA A N 1
ATOM 777 C CA . ALA A 1 96 ? 11.611 -3.032 -20.388 1.00 61.84 96 ALA A CA 1
ATOM 778 C C . ALA A 1 96 ? 11.431 -1.718 -19.598 1.00 61.84 96 ALA A C 1
ATOM 780 O O . ALA A 1 96 ? 11.940 -0.662 -19.953 1.00 61.84 96 ALA A O 1
ATOM 781 N N . GLY A 1 97 ? 10.527 -1.742 -18.623 1.00 72.38 97 GLY A N 1
ATOM 782 C CA . GLY A 1 97 ? 9.899 -0.554 -18.078 1.00 72.38 97 GLY A CA 1
ATOM 783 C C . GLY A 1 97 ? 10.680 0.027 -16.911 1.00 72.38 97 GLY A C 1
ATOM 784 O O . GLY A 1 97 ? 11.693 -0.510 -16.461 1.00 72.38 97 GLY A O 1
ATOM 785 N N . LYS A 1 98 ? 10.125 1.105 -16.353 1.00 74.06 98 LYS A N 1
ATOM 786 C CA . LYS A 1 98 ? 10.631 1.826 -15.175 1.00 74.06 98 LYS A CA 1
ATOM 787 C C . LYS A 1 98 ? 11.067 0.907 -14.023 1.00 74.06 98 LYS A C 1
ATOM 789 O O . LYS A 1 98 ? 12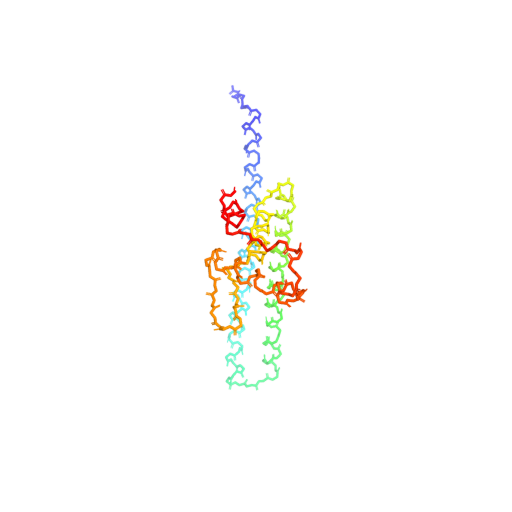.027 1.229 -13.338 1.00 74.06 98 LYS A O 1
ATOM 794 N N . LEU A 1 99 ? 10.407 -0.237 -13.816 1.00 76.50 99 LEU A N 1
ATOM 795 C CA . LEU A 1 99 ? 10.779 -1.204 -12.774 1.00 76.50 99 LEU A CA 1
ATOM 796 C C . LEU A 1 99 ? 12.141 -1.862 -13.026 1.00 76.50 99 LEU A C 1
ATOM 798 O O . LEU A 1 99 ? 12.950 -1.937 -12.105 1.00 76.50 99 LEU A O 1
ATOM 802 N N . LEU A 1 100 ? 12.416 -2.293 -14.262 1.00 81.12 100 LEU A N 1
ATOM 803 C CA . LEU A 1 100 ? 13.716 -2.851 -14.630 1.00 81.12 100 LEU A CA 1
ATOM 804 C C . LEU A 1 100 ? 14.799 -1.773 -14.564 1.00 81.12 100 LEU A C 1
ATOM 806 O O . LEU A 1 100 ? 15.845 -2.004 -13.969 1.00 81.12 100 LEU A O 1
ATOM 810 N N . ALA A 1 101 ? 14.523 -0.575 -15.087 1.00 85.44 101 ALA A N 1
ATOM 811 C CA . ALA A 1 101 ? 15.449 0.554 -15.001 1.00 85.44 101 ALA A CA 1
ATOM 812 C C . ALA A 1 101 ? 15.779 0.923 -13.542 1.00 85.44 101 ALA A C 1
ATOM 814 O O . ALA A 1 101 ? 16.944 1.110 -13.197 1.00 85.44 101 ALA A O 1
ATOM 815 N N . ASN A 1 102 ? 14.773 0.960 -12.661 1.00 84.44 102 ASN A N 1
ATOM 816 C CA . ASN A 1 102 ? 14.963 1.197 -11.231 1.00 84.44 102 ASN A CA 1
ATOM 817 C C . ASN A 1 102 ? 15.770 0.074 -10.569 1.00 84.44 102 ASN A C 1
ATOM 819 O O . ASN A 1 102 ? 16.652 0.365 -9.765 1.00 84.44 102 ASN A O 1
ATOM 823 N N . LYS A 1 103 ? 15.500 -1.192 -10.917 1.00 87.56 103 LYS A N 1
ATOM 824 C CA . LYS A 1 103 ? 16.256 -2.342 -10.406 1.00 87.56 103 LYS A CA 1
ATOM 825 C C . LYS A 1 103 ? 17.720 -2.277 -10.836 1.00 87.56 103 LYS A C 1
ATOM 827 O O . LYS A 1 103 ? 18.592 -2.387 -9.983 1.00 87.56 103 LYS A O 1
ATOM 832 N N . LEU A 1 104 ? 17.991 -2.019 -12.115 1.00 90.00 104 LEU A N 1
ATOM 833 C CA . LEU A 1 104 ? 19.348 -1.846 -12.640 1.00 90.00 104 LEU A CA 1
ATOM 834 C C . LEU A 1 104 ? 20.059 -0.657 -11.986 1.00 90.00 104 LEU A C 1
ATOM 836 O O . LEU A 1 104 ? 21.228 -0.762 -11.631 1.00 90.00 104 LEU A O 1
ATOM 840 N N . LYS A 1 105 ? 19.359 0.465 -11.770 1.00 90.75 105 LYS A N 1
ATOM 841 C CA . LYS A 1 105 ? 19.908 1.626 -11.054 1.00 90.75 105 LYS A CA 1
ATOM 842 C C . LYS A 1 105 ? 20.274 1.280 -9.609 1.00 90.75 105 LYS A C 1
ATOM 844 O O . LYS A 1 105 ? 21.347 1.664 -9.159 1.00 90.75 105 LYS A O 1
ATOM 849 N N . ALA A 1 106 ? 19.411 0.552 -8.901 1.00 91.94 106 ALA A N 1
ATOM 850 C CA . ALA A 1 106 ? 19.677 0.108 -7.535 1.00 91.94 106 ALA A CA 1
ATOM 851 C C . ALA A 1 106 ? 20.855 -0.876 -7.477 1.00 91.94 106 ALA A C 1
ATOM 853 O O . ALA A 1 106 ? 21.737 -0.705 -6.644 1.00 91.94 106 ALA A O 1
ATOM 854 N N . GLN A 1 107 ? 20.914 -1.840 -8.401 1.00 93.00 107 GLN A N 1
ATOM 855 C CA . GLN A 1 107 ? 22.038 -2.774 -8.514 1.00 93.00 107 GLN A CA 1
ATOM 856 C C . GLN A 1 107 ? 23.357 -2.040 -8.773 1.00 93.00 107 GLN A C 1
ATOM 858 O O . GLN A 1 107 ? 24.327 -2.283 -8.067 1.00 93.00 107 GLN A O 1
ATOM 863 N N . ARG A 1 108 ? 23.376 -1.081 -9.711 1.00 89.50 108 ARG A N 1
ATOM 864 C CA . ARG A 1 108 ? 24.555 -0.240 -9.978 1.00 89.50 108 ARG A CA 1
ATOM 865 C C . ARG A 1 108 ? 24.983 0.582 -8.763 1.00 89.50 108 ARG A C 1
ATOM 867 O O . ARG A 1 108 ? 26.173 0.773 -8.558 1.00 89.50 108 ARG A O 1
ATOM 874 N N . LEU A 1 109 ? 24.033 1.088 -7.976 1.00 89.62 109 LEU A N 1
ATOM 875 C CA . LEU A 1 109 ? 24.339 1.854 -6.766 1.00 89.62 109 LEU A CA 1
ATOM 876 C C . LEU A 1 109 ? 24.916 0.961 -5.660 1.00 89.62 109 LEU A C 1
ATOM 878 O O . LEU A 1 109 ? 25.822 1.392 -4.961 1.00 89.62 109 LEU A O 1
ATOM 882 N N . GLN A 1 110 ? 24.419 -0.271 -5.527 1.00 88.81 110 GLN A N 1
ATOM 883 C CA . GLN A 1 110 ? 24.932 -1.255 -4.569 1.00 88.81 110 GLN A CA 1
ATOM 884 C C . GLN A 1 110 ? 26.323 -1.770 -4.944 1.00 88.81 110 GLN A C 1
ATOM 886 O O . GLN A 1 110 ? 27.143 -1.991 -4.062 1.00 88.81 110 GLN A O 1
ATOM 891 N N . SER A 1 111 ? 26.601 -1.952 -6.237 1.00 84.94 111 SER A N 1
ATOM 892 C CA . SER A 1 111 ? 27.919 -2.384 -6.715 1.00 84.94 111 SER A CA 1
ATOM 893 C C . SER A 1 111 ? 28.949 -1.254 -6.761 1.00 84.94 111 SER A C 1
ATOM 895 O O . SER A 1 111 ? 30.135 -1.517 -6.931 1.00 84.94 111 SER A O 1
ATOM 897 N N . LYS A 1 112 ? 28.518 0.011 -6.680 1.00 83.19 112 LYS A N 1
ATOM 898 C CA . LYS A 1 112 ? 29.424 1.158 -6.713 1.00 83.19 112 LYS A CA 1
ATOM 899 C C . LYS A 1 112 ? 30.141 1.264 -5.371 1.00 83.19 112 LYS A C 1
ATOM 901 O O . LYS A 1 112 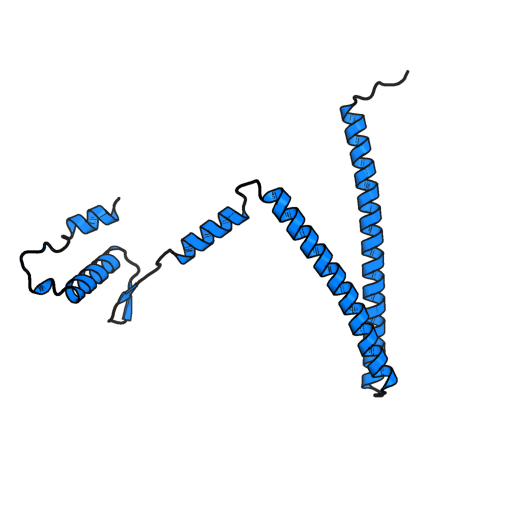? 29.504 1.565 -4.369 1.00 83.19 112 LYS A O 1
ATOM 906 N N . ILE A 1 113 ? 31.458 1.081 -5.376 1.00 80.88 113 ILE A N 1
ATOM 907 C CA . ILE A 1 113 ? 32.322 1.332 -4.216 1.00 80.88 113 ILE A CA 1
ATOM 908 C C . ILE A 1 113 ? 32.516 2.856 -4.100 1.00 80.88 113 ILE A C 1
ATOM 910 O O . ILE A 1 113 ? 33.079 3.453 -5.018 1.00 80.88 113 ILE A O 1
ATOM 914 N N . PRO A 1 114 ? 32.007 3.520 -3.042 1.00 77.50 114 PRO A N 1
ATOM 915 C CA . PRO A 1 114 ? 32.084 4.977 -2.923 1.00 77.50 114 PRO A CA 1
ATOM 916 C C . PRO A 1 114 ? 33.403 5.467 -2.310 1.00 77.50 114 PRO A C 1
ATOM 918 O O . PRO A 1 114 ? 33.802 6.596 -2.575 1.00 77.50 114 PRO A O 1
ATOM 921 N N . TYR A 1 115 ? 34.040 4.647 -1.474 1.00 83.44 115 TYR A N 1
ATOM 922 C CA . TYR A 1 115 ? 35.324 4.904 -0.823 1.00 83.44 115 TYR A CA 1
ATOM 923 C C . TYR A 1 115 ? 35.920 3.581 -0.339 1.00 83.44 115 TYR A C 1
ATOM 925 O O . TYR A 1 115 ? 35.207 2.577 -0.242 1.00 83.44 115 TYR A O 1
ATOM 933 N N . ILE A 1 116 ? 37.207 3.596 -0.001 1.00 84.50 116 ILE A N 1
ATOM 934 C CA . ILE A 1 116 ? 37.864 2.510 0.736 1.00 84.50 116 ILE A CA 1
ATOM 935 C C . ILE A 1 116 ? 38.332 3.022 2.101 1.00 84.50 116 ILE A C 1
ATOM 937 O O . ILE A 1 116 ? 38.593 4.217 2.268 1.00 84.50 116 ILE A O 1
ATOM 941 N N . GLU A 1 117 ? 38.447 2.123 3.074 1.00 83.12 117 GLU A N 1
ATOM 942 C CA . GLU A 1 117 ? 39.016 2.424 4.389 1.00 83.12 117 GLU A CA 1
ATOM 943 C C . GLU A 1 117 ? 40.439 1.866 4.457 1.00 83.12 117 GLU A C 1
ATOM 945 O O . GLU A 1 117 ? 40.661 0.670 4.264 1.00 83.12 117 GLU A O 1
ATOM 950 N N . SER A 1 118 ? 41.413 2.747 4.689 1.00 77.50 118 SER A N 1
ATOM 951 C CA . SER A 1 118 ? 42.811 2.361 4.897 1.00 77.50 118 SER A CA 1
ATOM 952 C C . SER A 1 118 ? 43.037 1.900 6.350 1.00 77.50 118 SER A C 1
ATOM 954 O O . SER A 1 118 ? 42.347 2.395 7.246 1.00 77.50 118 SER A O 1
ATOM 956 N N . PRO A 1 119 ? 44.025 1.025 6.642 1.00 72.94 119 PRO A N 1
ATOM 957 C CA . PRO A 1 119 ? 44.378 0.619 8.009 1.00 72.94 119 PRO A CA 1
ATOM 958 C C . PRO A 1 119 ? 44.684 1.782 8.969 1.00 72.94 119 PRO A C 1
ATOM 960 O O . PRO A 1 119 ? 44.538 1.631 10.177 1.00 72.94 119 PRO A O 1
ATOM 963 N N . GLN A 1 120 ? 45.071 2.955 8.448 1.00 73.19 120 GLN A N 1
ATOM 964 C CA . GLN A 1 120 ? 45.255 4.191 9.227 1.00 73.19 120 GLN A CA 1
ATOM 965 C C . GLN A 1 120 ? 43.956 5.003 9.437 1.00 73.19 120 GLN A C 1
ATOM 967 O O . GLN A 1 120 ? 44.010 6.179 9.788 1.00 73.19 120 GLN A O 1
ATOM 972 N N . ALA A 1 121 ? 42.789 4.380 9.244 1.00 63.38 121 ALA A N 1
ATOM 973 C CA . ALA A 1 121 ? 41.450 4.922 9.497 1.00 63.38 121 ALA A CA 1
ATOM 974 C C . ALA A 1 121 ? 41.078 6.205 8.719 1.00 63.38 121 ALA A C 1
ATOM 976 O O . ALA A 1 121 ? 40.190 6.952 9.134 1.00 63.38 121 ALA A O 1
ATOM 977 N N . SER A 1 122 ? 41.697 6.451 7.559 1.00 78.38 122 SER A N 1
ATOM 978 C CA . SER A 1 122 ? 41.261 7.489 6.619 1.00 78.38 122 SER A CA 1
ATOM 979 C C . SER A 1 122 ? 40.342 6.899 5.542 1.00 78.38 122 SER A C 1
ATOM 981 O O . SER A 1 122 ? 40.652 5.886 4.910 1.00 78.38 122 SER A O 1
ATOM 983 N N . LYS A 1 123 ? 39.180 7.535 5.333 1.00 83.00 123 LYS A N 1
ATOM 984 C CA . LYS A 1 123 ? 38.295 7.240 4.197 1.00 83.00 123 LYS A CA 1
ATOM 985 C C . LYS A 1 123 ? 38.883 7.887 2.951 1.00 83.00 123 LYS A C 1
ATOM 987 O O . LYS A 1 123 ? 38.968 9.113 2.884 1.00 83.00 123 LYS A O 1
ATOM 992 N N . LEU A 1 124 ? 39.289 7.072 1.984 1.00 80.81 124 LEU A N 1
ATOM 993 C CA . LEU A 1 124 ? 39.897 7.533 0.740 1.00 80.81 124 LEU A CA 1
ATOM 994 C C . LEU A 1 124 ? 38.828 7.617 -0.350 1.00 80.81 124 LEU A C 1
ATOM 996 O O . LEU A 1 124 ? 38.203 6.614 -0.696 1.00 80.81 124 LEU A O 1
ATOM 1000 N N . TYR A 1 125 ? 38.624 8.829 -0.869 1.00 82.00 125 TYR A N 1
ATOM 1001 C CA . TYR A 1 125 ? 37.666 9.124 -1.942 1.00 82.00 125 TYR A CA 1
ATOM 1002 C C . TYR A 1 125 ? 38.353 9.413 -3.281 1.00 82.00 125 TYR A C 1
ATOM 1004 O O . TYR A 1 125 ? 37.737 9.242 -4.332 1.00 82.00 125 TYR A O 1
ATOM 1012 N N . ASN A 1 126 ? 39.616 9.852 -3.254 1.00 83.88 126 ASN A N 1
ATOM 1013 C CA . ASN A 1 126 ? 40.364 10.169 -4.464 1.00 83.88 126 ASN A CA 1
ATOM 1014 C C . ASN A 1 126 ? 40.794 8.878 -5.175 1.00 83.88 126 ASN A C 1
ATOM 1016 O O . ASN A 1 126 ? 41.325 7.975 -4.524 1.00 83.88 126 ASN A O 1
ATOM 1020 N N . PRO A 1 127 ? 40.626 8.787 -6.503 1.00 79.69 127 PRO A N 1
ATOM 1021 C CA . PRO A 1 127 ? 40.942 7.577 -7.255 1.00 79.69 127 PRO A CA 1
ATOM 1022 C C . PRO A 1 127 ? 42.432 7.211 -7.195 1.00 79.69 127 PRO A C 1
ATOM 1024 O O . PRO A 1 127 ? 42.762 6.039 -7.050 1.00 79.69 127 PRO A O 1
ATOM 1027 N N . THR A 1 128 ? 43.328 8.198 -7.224 1.00 79.75 128 THR A N 1
ATOM 1028 C CA . THR A 1 128 ? 44.782 8.007 -7.094 1.00 79.75 128 THR A CA 1
ATOM 1029 C C . THR A 1 128 ? 45.160 7.403 -5.741 1.00 79.75 128 THR A C 1
ATOM 1031 O O . THR A 1 128 ? 45.900 6.422 -5.679 1.00 79.75 128 THR A O 1
ATOM 1034 N N . ASP A 1 129 ? 44.595 7.933 -4.655 1.00 81.12 129 ASP A N 1
ATOM 1035 C CA . ASP A 1 129 ? 44.842 7.439 -3.297 1.00 81.12 129 ASP A CA 1
ATOM 1036 C C . ASP A 1 129 ? 44.291 6.017 -3.109 1.00 81.12 129 ASP A C 1
ATOM 1038 O O . ASP A 1 129 ? 44.930 5.178 -2.472 1.00 81.12 129 ASP A O 1
ATOM 1042 N N . ILE A 1 130 ? 43.134 5.721 -3.715 1.00 82.00 130 ILE A N 1
ATOM 1043 C CA . ILE A 1 130 ? 42.526 4.383 -3.740 1.00 82.00 130 ILE A CA 1
ATOM 1044 C C . ILE A 1 130 ? 43.447 3.384 -4.447 1.00 82.00 130 ILE A C 1
ATOM 1046 O O . ILE A 1 130 ? 43.711 2.309 -3.908 1.00 82.00 130 ILE A O 1
ATOM 1050 N N . VAL A 1 131 ? 43.957 3.730 -5.633 1.00 81.31 131 VAL A N 1
ATOM 1051 C CA . VAL A 1 131 ? 44.849 2.852 -6.402 1.00 81.31 131 VAL A CA 1
ATOM 1052 C C . VAL A 1 131 ? 46.149 2.595 -5.641 1.00 81.31 131 VAL A C 1
ATOM 1054 O O . VAL A 1 131 ? 46.559 1.442 -5.524 1.00 81.31 131 VAL A O 1
ATOM 1057 N N . ASN A 1 132 ? 46.755 3.624 -5.047 1.00 80.12 132 ASN A N 1
ATOM 1058 C CA . ASN A 1 132 ? 47.981 3.480 -4.256 1.00 80.12 132 ASN A CA 1
ATOM 1059 C C . ASN A 1 132 ? 47.768 2.608 -3.004 1.00 80.12 132 ASN A C 1
ATOM 1061 O O . ASN A 1 132 ? 48.592 1.747 -2.679 1.00 80.12 132 ASN A O 1
ATOM 1065 N N . ALA A 1 133 ? 46.640 2.778 -2.311 1.00 82.81 133 ALA A N 1
ATOM 1066 C CA . ALA A 1 133 ? 46.277 1.946 -1.169 1.00 82.81 133 ALA A CA 1
ATOM 1067 C C . ALA A 1 133 ? 46.057 0.477 -1.574 1.00 82.81 133 ALA A C 1
ATOM 1069 O O . ALA A 1 133 ? 46.553 -0.423 -0.898 1.00 82.81 133 ALA A O 1
ATOM 1070 N N . LEU A 1 134 ? 45.396 0.214 -2.706 1.00 81.38 134 LEU A N 1
ATOM 1071 C CA . LEU A 1 134 ? 45.234 -1.144 -3.235 1.00 81.38 134 LEU A CA 1
ATOM 1072 C C . LEU A 1 134 ? 46.572 -1.752 -3.678 1.00 81.38 134 LEU A C 1
ATOM 1074 O O . LEU A 1 134 ? 46.867 -2.893 -3.326 1.00 81.38 134 LEU A O 1
ATOM 1078 N N . ALA A 1 135 ? 47.405 -0.994 -4.392 1.00 81.12 135 ALA A N 1
ATOM 1079 C CA . ALA A 1 135 ? 48.725 -1.434 -4.839 1.00 81.12 135 ALA A CA 1
ATOM 1080 C C . ALA A 1 135 ? 49.618 -1.818 -3.653 1.00 81.12 135 ALA A C 1
ATOM 1082 O O . ALA A 1 135 ? 50.244 -2.880 -3.661 1.00 81.12 135 ALA A O 1
ATOM 1083 N N . SER A 1 136 ? 49.628 -1.000 -2.597 1.00 80.75 136 SER A N 1
ATOM 1084 C CA . SER A 1 136 ? 50.381 -1.293 -1.375 1.00 80.75 136 SER A CA 1
ATOM 1085 C C . SER A 1 136 ? 49.820 -2.503 -0.620 1.00 80.75 136 SER A C 1
ATOM 1087 O O . SER A 1 136 ? 50.597 -3.353 -0.181 1.00 80.75 136 SER A O 1
ATOM 1089 N N . PHE A 1 137 ? 48.493 -2.639 -0.522 1.00 82.94 137 PHE A N 1
ATOM 1090 C CA . PHE A 1 137 ? 47.839 -3.790 0.101 1.00 82.94 137 PHE A CA 1
ATOM 1091 C C . PHE A 1 137 ? 48.199 -5.103 -0.602 1.00 82.94 137 PHE A C 1
ATOM 1093 O O . PHE A 1 137 ? 48.690 -6.023 0.048 1.00 82.94 137 PHE A O 1
ATOM 1100 N N . TYR A 1 138 ? 48.026 -5.185 -1.924 1.00 81.69 138 TYR A N 1
ATOM 1101 C CA . TYR A 1 138 ? 48.330 -6.403 -2.680 1.00 81.69 138 TYR A CA 1
ATOM 1102 C C . TYR A 1 138 ? 49.832 -6.693 -2.755 1.00 81.69 138 TYR A C 1
ATOM 1104 O O . TYR A 1 138 ? 50.226 -7.854 -2.670 1.00 81.69 138 TYR A O 1
ATOM 1112 N N . SER A 1 139 ? 50.682 -5.663 -2.823 1.00 81.38 139 SER A N 1
ATOM 1113 C CA . SER A 1 139 ? 52.139 -5.848 -2.741 1.00 81.38 139 SER A CA 1
ATOM 1114 C C . SER A 1 139 ? 52.567 -6.476 -1.419 1.00 81.38 139 SER A C 1
ATOM 1116 O O . SER A 1 139 ? 53.452 -7.329 -1.403 1.00 81.38 139 SER A O 1
ATOM 1118 N N . ASN A 1 140 ? 51.926 -6.084 -0.314 1.00 81.25 140 ASN A N 1
ATOM 1119 C CA . ASN A 1 140 ? 52.152 -6.705 0.988 1.00 81.25 140 ASN A CA 1
ATOM 1120 C C . ASN A 1 140 ? 51.548 -8.120 1.049 1.00 81.25 140 ASN A C 1
ATOM 1122 O O . ASN A 1 140 ? 52.204 -9.028 1.542 1.00 81.25 140 ASN A O 1
ATOM 1126 N N . LEU A 1 141 ? 50.330 -8.324 0.532 1.00 82.25 141 LEU A N 1
ATOM 1127 C CA . LEU A 1 141 ? 49.625 -9.612 0.569 1.00 82.25 141 LEU A CA 1
ATOM 1128 C C . LEU A 1 141 ? 50.369 -10.718 -0.192 1.00 82.25 141 LEU A C 1
ATOM 1130 O O . LEU A 1 141 ? 50.420 -11.854 0.269 1.00 82.25 141 LEU A O 1
ATOM 1134 N N . TYR A 1 142 ? 50.966 -10.377 -1.332 1.00 83.50 142 TYR A N 1
ATOM 1135 C CA . TYR A 1 142 ? 51.738 -11.303 -2.160 1.00 83.50 142 TYR A CA 1
ATOM 1136 C C . TYR A 1 142 ? 53.254 -11.248 -1.901 1.00 83.50 142 TYR A C 1
ATOM 1138 O O . TYR A 1 142 ? 54.009 -11.875 -2.635 1.00 83.50 142 TYR A O 1
ATOM 1146 N N . ASN A 1 143 ? 53.719 -10.525 -0.870 1.00 73.25 143 ASN A N 1
ATOM 1147 C CA . ASN A 1 143 ? 55.143 -10.360 -0.530 1.00 73.25 143 ASN A CA 1
ATOM 1148 C C . ASN A 1 143 ? 56.035 -9.878 -1.696 1.00 73.25 143 ASN A C 1
ATOM 1150 O O . ASN A 1 143 ? 57.236 -10.150 -1.730 1.00 73.25 143 ASN A O 1
ATOM 1154 N N . LEU A 1 144 ? 55.472 -9.091 -2.618 1.00 66.69 144 LEU A N 1
ATOM 1155 C CA . LEU A 1 144 ? 56.157 -8.589 -3.819 1.00 66.69 144 LEU A CA 1
ATOM 1156 C C . LEU A 1 144 ? 57.292 -7.599 -3.509 1.00 66.69 144 LEU A C 1
ATOM 1158 O O . LEU A 1 144 ? 58.050 -7.230 -4.395 1.00 66.69 144 LEU A O 1
ATOM 1162 N N . LYS A 1 145 ? 57.435 -7.162 -2.253 1.00 60.09 145 LYS A N 1
ATOM 1163 C CA . LYS A 1 145 ? 58.539 -6.292 -1.814 1.00 60.09 145 LYS A CA 1
ATOM 1164 C C . LYS A 1 145 ? 59.915 -6.965 -1.866 1.00 60.09 145 LYS A C 1
ATOM 1166 O O . LYS A 1 145 ? 60.912 -6.252 -1.910 1.00 60.09 145 LYS A O 1
ATOM 1171 N N . ASN A 1 146 ? 59.967 -8.298 -1.857 1.00 56.78 146 ASN A N 1
ATOM 1172 C CA . ASN A 1 146 ? 61.220 -9.058 -1.810 1.00 56.78 146 ASN A CA 1
ATOM 1173 C C . ASN A 1 146 ? 61.630 -9.648 -3.168 1.00 56.78 146 ASN A C 1
ATOM 1175 O O . ASN A 1 146 ? 62.701 -10.243 -3.260 1.00 56.78 146 ASN A O 1
ATOM 1179 N N . ASP A 1 147 ? 60.800 -9.496 -4.201 1.00 56.75 147 ASP A N 1
ATOM 1180 C CA . ASP A 1 147 ? 61.042 -10.050 -5.530 1.00 56.75 147 ASP A CA 1
ATOM 1181 C C . ASP A 1 147 ? 61.197 -8.910 -6.542 1.00 56.75 147 ASP A C 1
ATOM 1183 O O . ASP A 1 147 ? 60.228 -8.326 -7.026 1.00 56.75 147 ASP A O 1
ATOM 1187 N N . SER A 1 148 ? 62.446 -8.559 -6.844 1.00 58.59 148 SER A N 1
ATOM 1188 C CA . SER A 1 148 ? 62.806 -7.512 -7.807 1.00 58.59 148 SER A CA 1
ATOM 1189 C C . SER A 1 148 ? 62.501 -7.885 -9.265 1.00 58.59 148 SER A C 1
ATOM 1191 O O . SER A 1 148 ? 62.741 -7.071 -10.157 1.00 58.59 148 SER A O 1
ATOM 1193 N N . SER A 1 149 ? 61.970 -9.088 -9.523 1.00 60.12 149 SER A N 1
ATOM 1194 C CA . SER A 1 149 ? 61.588 -9.546 -10.862 1.00 60.12 149 SER A CA 1
ATOM 1195 C C . SER A 1 149 ? 60.169 -9.140 -11.289 1.00 60.12 149 SER A C 1
ATOM 1197 O O . SER A 1 149 ? 59.871 -9.170 -12.484 1.00 60.12 149 SER A O 1
ATOM 1199 N N . VAL A 1 150 ? 59.301 -8.722 -10.353 1.00 58.69 150 VAL A N 1
ATOM 1200 C CA . VAL A 1 150 ? 57.899 -8.371 -10.645 1.00 58.69 150 VAL A CA 1
ATOM 1201 C C . VAL A 1 150 ? 57.733 -6.846 -10.741 1.00 58.69 150 VAL A C 1
ATOM 1203 O O . VAL A 1 150 ? 57.913 -6.148 -9.739 1.00 58.69 150 VAL A O 1
ATOM 1206 N N . PRO A 1 151 ? 57.365 -6.289 -11.913 1.00 60.12 151 PRO A N 1
ATOM 1207 C CA . PRO A 1 151 ? 57.186 -4.851 -12.063 1.00 60.12 151 PRO A CA 1
ATOM 1208 C C . PRO A 1 151 ? 56.000 -4.353 -11.227 1.00 60.12 151 PRO A C 1
ATOM 1210 O O . PRO A 1 151 ? 54.855 -4.751 -11.436 1.00 60.12 151 PRO A O 1
ATOM 1213 N N . GLN A 1 152 ? 56.279 -3.455 -10.281 1.00 60.66 152 GLN A N 1
ATOM 1214 C CA . GLN A 1 152 ? 55.257 -2.674 -9.584 1.00 60.66 152 GLN A CA 1
ATOM 1215 C C . GLN A 1 152 ? 54.565 -1.733 -10.591 1.00 60.66 152 GLN A C 1
ATOM 1217 O O . GLN A 1 152 ? 55.246 -1.189 -11.469 1.00 60.66 152 GLN A O 1
ATOM 1222 N N . PRO A 1 153 ? 53.242 -1.503 -10.484 1.00 62.97 153 PRO A N 1
ATOM 1223 C CA . PRO A 1 153 ? 52.545 -0.580 -11.373 1.00 62.97 153 PRO A CA 1
ATOM 1224 C C . PRO A 1 153 ? 53.165 0.816 -11.254 1.00 62.97 153 PRO A C 1
ATOM 1226 O O . PRO A 1 153 ? 53.177 1.426 -10.187 1.00 62.97 153 PRO A O 1
ATOM 1229 N N . THR A 1 154 ? 53.734 1.301 -12.356 1.00 65.44 154 THR A N 1
ATOM 1230 C CA . THR A 1 154 ? 54.360 2.624 -12.424 1.00 65.44 154 THR A CA 1
ATOM 1231 C C . THR A 1 154 ? 53.274 3.699 -12.419 1.00 65.44 154 THR A C 1
ATOM 1233 O O . THR A 1 154 ? 52.198 3.475 -12.972 1.00 65.44 154 THR A O 1
ATOM 1236 N N . HIS A 1 155 ? 53.554 4.883 -11.862 1.00 63.06 155 HIS A N 1
ATOM 1237 C CA . HIS A 1 155 ? 52.602 6.006 -11.844 1.00 63.06 155 HIS A CA 1
ATOM 1238 C C . HIS A 1 155 ? 51.990 6.309 -13.226 1.00 63.06 155 HIS A C 1
ATOM 1240 O O . HIS A 1 155 ? 50.801 6.582 -13.310 1.00 63.06 155 HIS A O 1
ATOM 1246 N N . ALA A 1 156 ? 52.750 6.127 -14.311 1.00 68.88 156 ALA A N 1
ATOM 1247 C CA . ALA A 1 156 ? 52.256 6.287 -15.681 1.00 68.88 156 ALA A CA 1
ATOM 1248 C C . ALA A 1 156 ? 51.117 5.316 -16.062 1.00 68.88 156 ALA A C 1
ATOM 1250 O O . ALA A 1 156 ? 50.168 5.718 -16.725 1.00 68.88 156 ALA A O 1
ATOM 1251 N N . VAL A 1 157 ? 51.182 4.055 -15.618 1.00 71.25 157 VAL A N 1
ATOM 1252 C CA . VAL A 1 157 ? 50.144 3.037 -15.883 1.00 71.25 157 VAL A CA 1
ATOM 1253 C C . VAL A 1 157 ? 48.885 3.327 -15.064 1.00 71.25 157 VAL A C 1
ATOM 1255 O O . VAL A 1 157 ? 47.767 3.075 -15.508 1.00 71.25 157 VAL A O 1
ATOM 1258 N N . ILE A 1 158 ? 49.066 3.880 -13.861 1.00 67.06 158 ILE A N 1
ATOM 1259 C CA . ILE A 1 158 ? 47.966 4.312 -12.996 1.00 67.06 158 ILE A CA 1
ATOM 1260 C C . ILE A 1 158 ? 47.243 5.507 -13.627 1.00 67.06 158 ILE A C 1
ATOM 1262 O O . ILE A 1 158 ? 46.017 5.492 -13.710 1.00 67.06 158 ILE A O 1
ATOM 1266 N N . ASP A 1 159 ? 47.984 6.499 -14.117 1.00 70.62 159 ASP A N 1
ATOM 1267 C CA . ASP A 1 159 ? 47.410 7.675 -14.773 1.00 70.62 159 ASP A CA 1
ATOM 1268 C C . ASP A 1 159 ? 46.706 7.303 -16.088 1.00 70.62 159 ASP A C 1
ATOM 1270 O O . ASP A 1 159 ? 45.603 7.778 -16.352 1.00 70.62 159 ASP A O 1
ATOM 1274 N N . GLU A 1 160 ? 47.272 6.386 -16.880 1.00 80.50 160 GLU A N 1
ATOM 1275 C CA . GLU A 1 160 ? 46.624 5.858 -18.089 1.00 80.50 160 GLU A CA 1
ATOM 1276 C C . GLU A 1 160 ? 45.298 5.145 -17.769 1.00 80.50 160 GLU A C 1
ATOM 1278 O O . GLU A 1 160 ? 44.289 5.384 -18.432 1.00 80.50 160 GLU A O 1
ATOM 1283 N N . PHE A 1 161 ? 45.264 4.322 -16.716 1.00 73.69 161 PHE A N 1
ATOM 1284 C CA . PHE A 1 161 ? 44.054 3.620 -16.276 1.00 73.69 161 PHE A CA 1
ATOM 1285 C C . PHE A 1 161 ? 42.964 4.564 -15.744 1.00 73.69 161 PHE A C 1
ATOM 1287 O O . PHE A 1 161 ? 41.776 4.281 -15.891 1.00 73.69 161 PHE A O 1
ATOM 1294 N N . LEU A 1 162 ? 43.342 5.683 -15.120 1.00 70.12 162 LEU A N 1
ATOM 1295 C CA . LEU A 1 162 ? 42.396 6.655 -14.560 1.00 70.12 162 LEU A CA 1
ATOM 1296 C C . LEU A 1 162 ? 41.814 7.628 -15.598 1.00 70.12 162 LEU A C 1
ATOM 1298 O O . LEU A 1 162 ? 40.803 8.274 -15.310 1.00 70.12 162 LEU A O 1
ATOM 1302 N N . HIS A 1 163 ? 42.434 7.742 -16.774 1.00 73.81 163 HIS A N 1
ATOM 1303 C CA . HIS A 1 163 ? 42.041 8.672 -17.837 1.00 73.81 163 HIS A CA 1
ATOM 1304 C C . HIS A 1 163 ? 41.388 8.010 -19.069 1.00 73.81 163 HIS A C 1
ATOM 1306 O O . HIS A 1 163 ? 41.062 8.726 -20.019 1.00 73.81 163 HIS A O 1
ATOM 1312 N N . GLN A 1 164 ? 41.166 6.689 -19.052 1.00 56.31 164 GLN A N 1
ATOM 1313 C CA . GLN A 1 164 ? 40.306 5.968 -20.012 1.00 56.31 164 GLN A CA 1
ATOM 1314 C C . GLN A 1 164 ? 38.811 6.163 -19.724 1.00 56.31 164 GLN A C 1
ATOM 1316 O O . GLN A 1 164 ? 38.042 6.248 -20.710 1.00 56.31 164 GLN A O 1
#

Nearest PDB structures (foldseek):
  8uw3-assembly1_A  TM=4.192E-01  e=5.590E-04  Homo sapiens
  6msr-assembly1_C  TM=7.210E-01  e=8.056E-01  synthetic construct

=== Feature glossary ===
A reading guide for the features in this record.

Start from the sequence.

  · Sequence gives the chain of amino acids in standard one-letter code (A=alanine, C=cysteine, …, Y=tyrosine), read N→C. It is the only feature that is directly encoded by the gene; all structural features are derived from the folded form of this sequence.

Fold it, and you get atomic coordinates and the backbone conformation that goes with them.

  · Structure coordinates are given as an mmCIF _atom_site loop: one row per atom with element, residue name, chain id, sequence number, and x/y/z position in Å. Only the four main-chain atoms per residue are included here; side chains are omitted to keep the record compact.

  · Backbone dihedral angles. Every residue except chain termini has a φ (preceding-C → N → Cα → C) and a ψ (N → Cα → C → next-N). They are reported in degrees following the IUPAC sign convention. Secondary structure is essentially a statement about which (φ, ψ) basin each residue occupies.

  · Eight-state secondary structure (DSSP): H is the canonical α-helix, G the tighter 3₁₀-helix, I the wider π-helix; E/B are β-structure, T and S are turns and bends, and '-' is everything else. DSSP derives these from the pattern of main-chain N–H···O=C hydrogen bonds, not from the sequence.

  · SS3 is a coarse helix/strand/coil call (letters a/b/c) made by the P-SEA algorithm from inter-Cα distances and dihedrals. It is less detailed than DSSP but needs only Cα positions.

Summarize the fold with a handful of shape descriptors and a per-residue structural alphabet.

  · Radius of gyration (Rg) is the root-mean-square distance of Cα atoms from their centroid — a single number for overall size and compactness. A globular domain of N residues has Rg ≈ 2.2·N^0.38 Å; an extended or disordered chain has a much larger Rg. The Cα contact count is the number of residue pair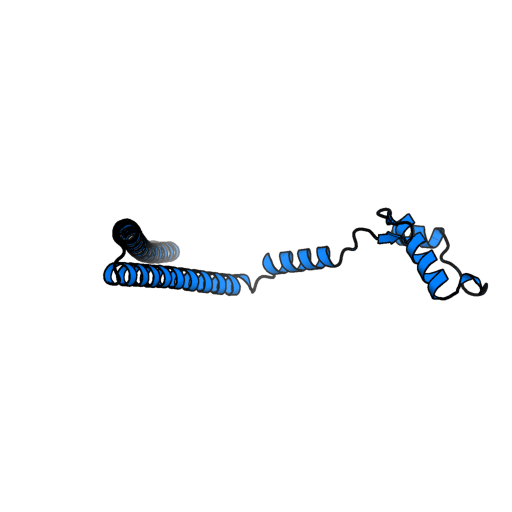s whose Cα atoms are within 8 Å and are more than four positions apart in sequence — a standard proxy for tertiary packing density. The bounding box is the smallest axis-aligned box enclosing all Cα atoms.

  · 3Di is Foldseek's structural alphabet. Each residue is assigned one of twenty discrete states based on how its Cα sits relative to its spatial (not sequential) neighbors. Aligning 3Di strings finds structural homologs roughly as well as full 3D superposition, but orders of magnitude faster.

  · Solvent-accessible surface area (SASA) is the area in Å² traced out by the centre of a 1.4 Å probe sphere (a water molecule) rolled over the protein's van der Waals surface (Shrake–Rupley / Lee–Richards construction). Buried residues have near-zero SASA; fully exposed residues can exceed 200 Å². The total SASA scales roughly with the number of surface residues.

Ask how reliable the model is.

  · For AlphaFold models, the B-factor field carries pLDDT — the model's own estimate of local accuracy on a 0–100 scale. Regions with pLDDT<50 should be treated as essentially unmodeled; they often correspond to intrinsically disordered segments.

  · For experimental (PDB) structures, the B-factor (temperature factor) quantifies the positional spread of each atom in the crystal — a combination of thermal vibration and static disorder — in units of Å². High B-factors mark flexible loops or poorly resolved regions; low B-factors mark the rigid, well-ordered core.

  · Predicted Aligned Error (PAE) is an AlphaFold confidence matrix: entry (i, j) is the expected error in the position of residue j, in ångströms, when the prediction is superimposed on the true structure at residue i. Low PAE within a block of residues means that block is internally rigid and well-predicted; high PAE between two blocks means their relative placement is uncertain even if each block individually is confident.

Place it in context: what it resembles, what it is annotated as, and how it looks.

  · Structural nearest neighbors (via Foldseek easy-search vs the PDB). Reported per hit: target PDB id, E-value, and alignment TM-score. A TM-score above ~0.5 is the conventional threshold for 'same fold'.

  · Functional annotations link the protein to curated databases. InterPro entries identify conserved domains and families by matching the sequence against member-database signatures (Pfam, PROSITE, CDD, …). Gene Ontology (GO) terms describe molecular function, biological process, and cellular component in a controlled vocabulary. CATH places the structure in a hierarchical fold classification (Class/Architecture/Topology/Homologous-superfamily). The organism is the source species.

  · The contact map is a binary N×N matrix image: pixel (i, j) is dark where Cα_i and Cα_j are within 8 Å and |i−j|>4. Because the |i−j|>4 filter removes local helical contacts, off-diagonal stripes parallel to the main diagonal indicate parallel β-sheets; stripes perpendicular to it indicate antiparallel β-sheets. The Ramachandran plot scatters every residue's (φ, ψ) pair against the sterically allowed regions. The PAE heatmap renders the predicted-aligned-error matrix.

  · Six rendered views show the 3D structure from the faces of a cube — i.e. along ±x, ±y, ±z. Rendering representation is drawn randomly per protein from cartoon (secondary-structure ribbons), sticks (backbone bonds), or molecular surface; coloring is either N→C rainbow (blue at the N-terminus through red at the C-terminus) or one color per chain.